Protein AF-A0ABD0P0L9-F1 (afdb_monomer_lite)

Radius of gyration: 19.23 Å; chains: 1; bounding box: 46×24×58 Å

Secondary structure (DSSP, 8-state):
---EEEEE-----BTTB--HHHHHHHHHHHHHHHHHTT-EEEEESS-HHHHHTTS-GGGSEEGGGSSSHHHHHHHHHHHHH-HHHHHHTTGGGGT-------TTHHHHHHHHHHHHH-------S-HHHHHH-

pLDDT: mean 79.97, std 13.41, range [44.84, 96.56]

InterPro domains:
  IPR001503 Glycosyl transferase family 10 [PTHR11929] (27-124)
  IPR038577 GT10-like, C-terminal domain superfamily [G3DSA:3.40.50.11660] (26-103)
  IPR055270 Fucosyltransferase, C-terminal [PF00852] (27-130)

Organism: Cirrhinus mrigala (NCBI:txid683832)

Sequence (133 aa):
PLAMKIIRIWCPAVNSTCPLRTLFIKITEKLYNPLKLGTVPVVLGPPRKNYEELIPGNAFIHVDDFSSPKELAEHLKLLNQNESLYRQYFTWREHFVASTTYFGLEHACWACDHIRRYKNYRVVSDLNSWYWG

Foldseek 3Di:
DAAAEEDEQDAPDDPNDRDLVSSVVSCLVGVLVCLQVNHAYEYDDDDLVNVVVPAPSLLHHYPVVDPDPVVVVVVVVVCVVDVVSVCSNNPCVVPDDRDDDPPPDVVVVVVVVVCVVDVDDDDDPDPCVVVPD

Structure (mmCIF, N/CA/C/O backbone):
data_AF-A0ABD0P0L9-F1
#
_entry.id   AF-A0ABD0P0L9-F1
#
loop_
_atom_site.group_PDB
_atom_site.id
_atom_site.type_symbol
_atom_site.label_atom_id
_atom_site.label_alt_id
_atom_site.label_comp_id
_atom_site.label_asym_id
_atom_site.label_entity_id
_atom_site.label_seq_id
_atom_site.pdbx_PDB_ins_code
_atom_site.Cartn_x
_atom_site.Cartn_y
_atom_site.Cartn_z
_atom_site.occupancy
_atom_site.B_iso_or_equiv
_atom_site.auth_seq_id
_atom_site.auth_comp_id
_atom_site.auth_asym_id
_atom_site.auth_atom_id
_atom_site.pdbx_PDB_model_num
ATOM 1 N N . PRO A 1 1 ? -3.355 13.354 14.345 1.00 48.00 1 PRO A N 1
ATOM 2 C CA . PRO A 1 1 ? -4.202 12.869 13.229 1.00 48.00 1 PRO A CA 1
ATOM 3 C C . PRO A 1 1 ? -3.477 11.767 12.448 1.00 48.00 1 PRO A C 1
ATOM 5 O O . PRO A 1 1 ? -2.424 12.021 11.871 1.00 48.00 1 PRO A O 1
ATOM 8 N N . LEU A 1 2 ? -3.999 10.541 12.497 1.00 60.81 2 LEU A N 1
ATOM 9 C CA . LEU A 1 2 ? -3.444 9.408 11.759 1.00 60.81 2 LEU A CA 1
ATOM 10 C C . LEU A 1 2 ? -3.736 9.597 10.262 1.00 60.81 2 LEU A C 1
ATOM 12 O O . LEU A 1 2 ? -4.882 9.810 9.871 1.00 60.81 2 LEU A O 1
ATOM 16 N N . ALA A 1 3 ? -2.693 9.595 9.431 1.00 68.69 3 ALA A N 1
ATOM 17 C CA . ALA A 1 3 ? -2.808 9.885 8.005 1.00 68.69 3 ALA A CA 1
ATOM 18 C C . ALA A 1 3 ? -3.006 8.586 7.208 1.00 68.69 3 ALA A C 1
ATOM 20 O O . ALA A 1 3 ? -2.059 7.845 6.962 1.00 68.69 3 ALA A O 1
ATOM 21 N N . MET A 1 4 ? -4.244 8.318 6.795 1.00 75.25 4 MET A N 1
ATOM 22 C CA . MET A 1 4 ? -4.604 7.211 5.901 1.00 75.25 4 MET A CA 1
ATOM 23 C C . MET A 1 4 ? -4.894 7.748 4.498 1.00 75.25 4 MET A C 1
ATOM 25 O O . MET A 1 4 ? -5.465 8.831 4.353 1.00 75.25 4 MET A O 1
ATOM 29 N N . LYS A 1 5 ? -4.514 7.002 3.453 1.00 74.19 5 LYS A N 1
ATOM 30 C CA . LYS A 1 5 ? -4.735 7.415 2.059 1.00 74.19 5 LYS A CA 1
ATOM 31 C C . LYS A 1 5 ? -5.498 6.338 1.298 1.00 74.19 5 LYS A C 1
ATOM 33 O O . LYS A 1 5 ? -4.985 5.243 1.085 1.00 74.19 5 LYS A O 1
ATOM 38 N N . ILE A 1 6 ? -6.719 6.668 0.874 1.00 78.25 6 ILE A N 1
ATOM 39 C CA . ILE A 1 6 ? -7.513 5.804 -0.004 1.00 78.25 6 ILE A CA 1
ATOM 40 C C . ILE A 1 6 ? -6.951 5.906 -1.417 1.00 78.25 6 ILE A C 1
ATOM 42 O O . ILE A 1 6 ? -6.798 6.998 -1.969 1.00 78.25 6 ILE A O 1
ATOM 46 N N . ILE A 1 7 ? -6.626 4.758 -1.997 1.00 78.06 7 ILE A N 1
ATOM 47 C CA . ILE A 1 7 ? -5.977 4.644 -3.293 1.00 78.06 7 ILE A CA 1
ATOM 48 C C . ILE A 1 7 ? -6.799 3.718 -4.163 1.00 78.06 7 ILE A C 1
ATOM 50 O O . ILE A 1 7 ? -7.006 2.544 -3.868 1.00 78.06 7 ILE A O 1
ATOM 54 N N . ARG A 1 8 ? -7.237 4.268 -5.291 1.00 74.50 8 ARG A N 1
ATOM 55 C CA . ARG A 1 8 ? -7.955 3.521 -6.312 1.00 74.50 8 ARG A CA 1
ATOM 56 C C . ARG A 1 8 ? -7.008 3.143 -7.442 1.00 74.50 8 ARG A C 1
ATOM 58 O O . ARG A 1 8 ? -6.447 4.013 -8.127 1.00 74.50 8 ARG A O 1
ATOM 65 N N . ILE A 1 9 ? -6.858 1.843 -7.662 1.00 70.81 9 ILE A N 1
ATOM 66 C CA . ILE A 1 9 ? -6.079 1.293 -8.769 1.00 70.81 9 ILE A CA 1
ATOM 67 C C . ILE A 1 9 ? -7.061 0.898 -9.860 1.00 70.81 9 ILE A C 1
ATOM 69 O O . ILE A 1 9 ? -7.713 -0.139 -9.822 1.00 70.81 9 ILE A O 1
ATOM 73 N N . TRP A 1 10 ? -7.198 1.798 -10.833 1.00 58.34 10 TRP A N 1
ATOM 74 C CA . TRP A 1 10 ? -8.047 1.576 -11.993 1.00 58.34 10 TRP A CA 1
ATOM 75 C C . TRP A 1 10 ? -7.257 0.833 -13.064 1.00 58.34 10 TRP A C 1
ATOM 77 O O . TRP A 1 10 ? -6.328 1.405 -13.658 1.00 58.34 10 TRP A O 1
ATOM 87 N N . CYS A 1 11 ? -7.629 -0.420 -13.309 1.00 57.66 11 CYS A N 1
ATOM 88 C CA . CYS A 1 11 ? -7.161 -1.123 -14.484 1.00 57.66 11 CYS A CA 1
ATOM 89 C C . CYS A 1 11 ? -8.162 -0.971 -15.636 1.00 57.66 11 CYS A C 1
ATOM 91 O O . CYS A 1 11 ? -9.314 -1.370 -15.466 1.00 57.66 11 CYS A O 1
ATOM 93 N N . PRO A 1 12 ? -7.751 -0.428 -16.797 1.00 53.22 12 PRO A N 1
ATOM 94 C CA . PRO A 1 12 ? -8.543 -0.562 -18.009 1.00 53.22 12 PRO A CA 1
ATOM 95 C C . PRO A 1 12 ? -8.588 -2.048 -18.376 1.00 53.22 12 PRO A C 1
ATOM 97 O O . PRO A 1 12 ? -7.585 -2.624 -18.792 1.00 53.22 12 PRO A O 1
ATOM 100 N N . ALA A 1 13 ? -9.734 -2.684 -18.149 1.00 49.25 13 ALA A N 1
ATOM 101 C CA . ALA A 1 13 ? -9.959 -4.045 -18.600 1.00 49.25 13 ALA A CA 1
ATOM 102 C C . ALA A 1 13 ? -10.027 -4.040 -20.133 1.00 49.25 13 ALA A C 1
ATOM 104 O O . ALA A 1 13 ? -10.906 -3.401 -20.707 1.00 49.25 13 ALA A O 1
ATOM 105 N N . VAL A 1 14 ? -9.114 -4.756 -20.787 1.00 47.00 14 VAL A N 1
ATOM 106 C CA . VAL A 1 14 ? -9.293 -5.183 -22.179 1.00 47.00 14 VAL A CA 1
ATOM 107 C C . VAL A 1 14 ? -9.678 -6.659 -22.106 1.00 47.00 14 VAL A C 1
ATOM 109 O O . VAL A 1 14 ? -8.952 -7.455 -21.511 1.00 47.00 14 VAL A O 1
ATOM 112 N N . ASN A 1 15 ? -10.862 -7.016 -22.616 1.00 44.84 15 ASN A N 1
ATOM 113 C CA . ASN A 1 15 ? -11.432 -8.371 -22.535 1.00 44.84 15 ASN A CA 1
ATOM 114 C C . ASN A 1 15 ? -11.439 -8.978 -21.120 1.00 44.84 15 ASN A C 1
ATOM 116 O O . ASN A 1 15 ? -11.043 -10.123 -20.924 1.00 44.84 15 ASN A O 1
ATOM 120 N N . SER A 1 16 ? -11.868 -8.206 -20.116 1.00 52.06 16 SER A N 1
ATOM 121 C CA . SER A 1 16 ? -11.991 -8.672 -18.719 1.00 52.06 16 SER A CA 1
ATOM 122 C C . SER A 1 16 ? -10.674 -9.090 -18.049 1.00 52.06 16 SER A C 1
ATOM 124 O O . SER A 1 16 ? -10.675 -9.526 -16.901 1.00 52.06 16 SER A O 1
ATOM 126 N N . THR A 1 17 ? -9.539 -8.902 -18.723 1.00 50.03 17 THR A N 1
ATOM 127 C CA . THR A 1 17 ? -8.207 -9.156 -18.183 1.00 50.03 17 THR A CA 1
ATOM 128 C C . THR A 1 17 ? -7.429 -7.857 -18.115 1.00 50.03 17 THR A C 1
ATOM 130 O O . THR A 1 17 ? -7.285 -7.127 -19.093 1.00 50.03 17 THR A O 1
ATOM 133 N N . CYS A 1 18 ? -6.926 -7.552 -16.927 1.00 54.25 18 CYS A N 1
ATOM 134 C CA . CYS A 1 18 ? -5.962 -6.485 -16.759 1.00 54.25 18 CYS A CA 1
ATOM 135 C C . CYS A 1 18 ? -4.595 -7.002 -17.233 1.00 54.25 18 CYS A C 1
ATOM 137 O O . CYS A 1 18 ? -4.117 -7.983 -16.657 1.00 54.25 18 CYS A O 1
ATOM 139 N N . PRO A 1 19 ? -3.943 -6.395 -18.243 1.00 62.00 19 PRO A N 1
ATOM 140 C CA . PRO A 1 19 ? -2.610 -6.825 -18.644 1.00 62.00 19 PRO A CA 1
ATOM 141 C C . PRO A 1 19 ? -1.671 -6.736 -17.438 1.00 62.00 19 PRO A C 1
ATOM 143 O O . PRO A 1 19 ? -1.515 -5.654 -16.864 1.00 62.00 19 PRO A O 1
ATOM 146 N N . LEU A 1 20 ? -1.040 -7.854 -17.052 1.00 58.19 20 LEU A N 1
ATOM 147 C CA . LEU A 1 20 ? -0.197 -7.942 -15.849 1.00 58.19 20 LEU A CA 1
ATOM 148 C C . LEU A 1 20 ? 0.849 -6.814 -15.795 1.00 58.19 20 LEU A C 1
ATOM 150 O O . LEU A 1 20 ? 1.071 -6.229 -14.744 1.00 58.19 20 LEU A O 1
ATOM 154 N N . ARG A 1 21 ? 1.423 -6.413 -16.936 1.00 56.66 21 ARG A N 1
ATOM 155 C CA . ARG A 1 21 ? 2.383 -5.296 -17.000 1.00 56.66 21 ARG A CA 1
ATOM 156 C C . ARG A 1 21 ? 1.779 -3.941 -16.616 1.00 56.66 21 ARG A C 1
ATOM 158 O O . ARG A 1 21 ? 2.370 -3.216 -15.821 1.00 56.66 21 ARG A O 1
ATOM 165 N N . THR A 1 22 ? 0.606 -3.602 -17.148 1.00 57.62 22 THR A N 1
ATOM 166 C CA . THR A 1 22 ? -0.098 -2.348 -16.820 1.00 57.62 22 THR A CA 1
ATOM 167 C C . THR A 1 22 ? -0.576 -2.356 -15.374 1.00 57.62 22 THR A C 1
ATOM 169 O O . THR A 1 22 ? -0.588 -1.317 -14.710 1.00 57.62 22 THR A O 1
ATOM 172 N N . LEU A 1 23 ? -0.934 -3.539 -14.874 1.00 61.50 23 LEU A N 1
ATOM 173 C CA . LEU A 1 23 ? -1.324 -3.723 -13.494 1.00 61.50 23 LEU A CA 1
ATOM 174 C C . LEU A 1 23 ? -0.169 -3.446 -12.530 1.00 61.50 23 LEU A C 1
ATOM 176 O O . LEU A 1 23 ? -0.313 -2.639 -11.614 1.00 61.50 23 LEU A O 1
ATOM 180 N N . PHE A 1 24 ? 0.980 -4.072 -12.781 1.00 61.81 24 PHE A N 1
ATOM 181 C CA . PHE A 1 24 ? 2.173 -3.933 -11.953 1.00 61.81 24 PHE A CA 1
ATOM 182 C C . PHE A 1 24 ? 2.621 -2.475 -11.849 1.00 61.81 24 PHE A C 1
ATOM 184 O O . PHE A 1 24 ? 2.827 -2.003 -10.739 1.00 61.81 24 PHE A O 1
ATOM 191 N N . ILE A 1 25 ? 2.685 -1.731 -12.962 1.00 61.03 25 ILE A N 1
ATOM 192 C CA . ILE A 1 25 ? 3.102 -0.315 -12.951 1.00 61.03 25 ILE A CA 1
ATOM 193 C C . ILE A 1 25 ? 2.151 0.545 -12.104 1.00 61.03 25 ILE A C 1
ATOM 195 O O . ILE A 1 25 ? 2.592 1.385 -11.321 1.00 61.03 25 ILE A O 1
ATOM 199 N N . LYS A 1 26 ? 0.833 0.329 -12.214 1.00 63.81 26 LYS A N 1
ATOM 200 C CA . LYS A 1 26 ? -0.141 1.108 -11.435 1.00 63.81 26 LYS A CA 1
ATOM 201 C C . LYS A 1 26 ? -0.178 0.723 -9.960 1.00 63.81 26 LYS A C 1
ATOM 203 O O . LYS A 1 26 ? -0.455 1.601 -9.142 1.00 63.81 26 LYS A O 1
ATOM 208 N N . ILE A 1 27 ? 0.066 -0.546 -9.623 1.00 69.31 27 ILE A N 1
ATOM 209 C CA . ILE A 1 27 ? 0.207 -0.971 -8.229 1.00 69.31 27 ILE A CA 1
ATOM 210 C C . ILE A 1 27 ? 1.474 -0.341 -7.650 1.00 69.31 27 ILE A C 1
ATOM 212 O O . ILE A 1 27 ? 1.382 0.347 -6.642 1.00 69.31 27 ILE A O 1
ATOM 216 N N . THR A 1 28 ? 2.631 -0.479 -8.299 1.00 68.75 28 THR A N 1
ATOM 217 C CA . THR A 1 28 ? 3.902 0.014 -7.749 1.00 68.75 28 THR A CA 1
ATOM 218 C C . THR A 1 28 ? 3.921 1.537 -7.577 1.00 68.75 28 THR A C 1
ATOM 220 O O . THR A 1 28 ? 4.235 2.028 -6.495 1.00 68.75 28 THR A O 1
ATOM 223 N N . GLU A 1 29 ? 3.499 2.316 -8.575 1.00 67.75 29 GLU A N 1
ATOM 224 C CA . GLU A 1 29 ? 3.511 3.784 -8.475 1.00 67.75 29 GLU A CA 1
ATOM 225 C C . GLU A 1 29 ? 2.573 4.300 -7.371 1.00 67.75 29 GLU A C 1
ATOM 227 O O . GLU A 1 29 ? 2.928 5.166 -6.564 1.00 67.75 29 GLU A O 1
ATOM 232 N N . LYS A 1 30 ? 1.351 3.763 -7.307 1.00 76.12 30 LYS A N 1
ATOM 233 C CA . LYS A 1 30 ? 0.331 4.277 -6.389 1.00 76.12 30 LYS A CA 1
ATOM 234 C C . LYS A 1 30 ? 0.472 3.730 -4.973 1.00 76.12 30 LYS A C 1
ATOM 236 O O . LYS A 1 30 ? 0.096 4.438 -4.044 1.00 76.12 30 LYS A O 1
ATOM 241 N N . LEU A 1 31 ? 1.013 2.523 -4.800 1.00 83.94 31 LEU A N 1
ATOM 242 C CA . LEU A 1 31 ? 1.148 1.847 -3.506 1.00 83.94 31 LEU A CA 1
ATOM 243 C C . LEU A 1 31 ? 2.409 2.252 -2.739 1.00 83.94 31 LEU A C 1
ATOM 245 O O . LEU A 1 31 ? 2.351 2.387 -1.524 1.00 83.94 31 LEU A O 1
ATOM 249 N N . TYR A 1 32 ? 3.545 2.485 -3.403 1.00 84.12 32 TYR A N 1
ATOM 250 C CA . TYR A 1 32 ? 4.798 2.772 -2.685 1.00 84.12 32 TYR A CA 1
ATOM 251 C C . TYR A 1 32 ? 4.886 4.222 -2.192 1.00 84.12 32 TYR A C 1
ATOM 253 O O . TYR A 1 32 ? 5.459 4.485 -1.135 1.00 84.12 32 TYR A O 1
ATOM 261 N N . ASN A 1 33 ? 4.259 5.165 -2.898 1.00 82.25 33 ASN A N 1
ATOM 262 C CA . ASN A 1 33 ? 4.160 6.566 -2.482 1.00 82.25 33 ASN A CA 1
ATOM 263 C C . ASN A 1 33 ? 3.573 6.772 -1.064 1.00 82.25 33 ASN A C 1
ATOM 265 O O . ASN A 1 33 ? 4.230 7.407 -0.237 1.00 82.25 33 ASN A O 1
ATOM 269 N N . PRO A 1 34 ? 2.375 6.258 -0.723 1.00 84.81 34 PRO A N 1
ATOM 270 C CA . PRO A 1 34 ? 1.818 6.368 0.631 1.00 84.81 34 PRO A CA 1
ATOM 271 C C . PRO A 1 34 ? 2.677 5.652 1.686 1.00 84.81 34 PRO A C 1
ATOM 273 O O . PRO A 1 34 ? 2.841 6.183 2.786 1.00 84.81 34 PRO A O 1
ATOM 276 N N . LEU A 1 35 ? 3.269 4.498 1.353 1.00 87.19 35 LEU A N 1
ATOM 277 C CA . LEU A 1 35 ? 4.123 3.737 2.267 1.00 87.19 35 LEU A CA 1
ATOM 278 C C . LEU A 1 35 ? 5.392 4.517 2.615 1.00 87.19 35 LEU A C 1
ATOM 280 O O . LEU A 1 35 ? 5.791 4.554 3.780 1.00 87.19 35 LEU A O 1
ATOM 284 N N . LYS A 1 36 ? 5.987 5.202 1.631 1.00 85.44 36 LYS A N 1
ATOM 285 C CA . LYS A 1 36 ? 7.129 6.104 1.823 1.00 85.44 36 LYS A CA 1
ATOM 286 C C . LYS A 1 36 ? 6.765 7.308 2.694 1.00 85.44 36 LYS A C 1
ATOM 288 O O . LYS A 1 36 ? 7.535 7.678 3.575 1.00 85.44 36 LYS A O 1
ATOM 293 N N . LEU A 1 37 ? 5.570 7.871 2.508 1.00 85.38 37 LEU A N 1
ATOM 294 C CA . LEU A 1 37 ? 5.072 9.014 3.283 1.00 85.38 37 LEU A CA 1
ATOM 295 C C . LEU A 1 37 ? 4.629 8.667 4.718 1.00 85.38 37 LEU A C 1
ATOM 297 O O . LEU A 1 37 ? 4.237 9.565 5.455 1.00 85.38 37 LEU A O 1
ATOM 301 N N . GLY A 1 38 ? 4.689 7.398 5.141 1.00 85.69 38 GLY A N 1
ATOM 302 C CA . GLY A 1 38 ? 4.266 7.011 6.496 1.00 85.69 38 GLY A CA 1
ATOM 303 C C . GLY A 1 38 ? 2.758 6.930 6.673 1.00 85.69 38 GLY A C 1
ATOM 304 O O . GLY A 1 38 ? 2.253 7.124 7.775 1.00 85.69 38 GLY A O 1
ATOM 305 N N . THR A 1 39 ? 2.044 6.623 5.594 1.00 88.19 39 THR A N 1
ATOM 306 C CA . THR A 1 39 ? 0.590 6.457 5.602 1.00 88.19 39 THR A CA 1
ATOM 307 C C . THR A 1 39 ? 0.218 5.016 5.297 1.00 88.19 39 THR A C 1
ATOM 309 O O . THR A 1 39 ? 0.879 4.374 4.478 1.00 88.19 39 THR A O 1
ATOM 312 N N . VAL A 1 40 ? -0.845 4.516 5.929 1.00 90.69 40 VAL A N 1
ATOM 313 C CA . VAL A 1 40 ? -1.402 3.199 5.598 1.00 90.69 40 VAL A CA 1
ATOM 314 C C . VAL A 1 40 ? -2.289 3.341 4.353 1.00 90.69 40 VAL A C 1
ATOM 316 O O . VAL A 1 40 ? -3.256 4.117 4.381 1.00 90.69 40 VAL A O 1
ATOM 319 N N . PRO A 1 41 ? -1.971 2.652 3.243 1.00 91.81 41 PRO A N 1
ATOM 320 C CA . PRO A 1 41 ? -2.794 2.671 2.045 1.00 91.81 41 PRO A CA 1
ATOM 321 C C . PRO A 1 41 ? -4.057 1.819 2.226 1.00 91.81 41 PRO A C 1
ATOM 323 O O . PRO A 1 41 ? -3.984 0.655 2.620 1.00 91.81 41 PRO A O 1
ATOM 326 N N . VAL A 1 42 ? -5.210 2.394 1.878 1.00 92.19 42 VAL A N 1
ATOM 327 C CA . VAL A 1 42 ? -6.478 1.665 1.722 1.00 92.19 42 VAL A CA 1
ATOM 328 C C . VAL A 1 42 ? -6.696 1.448 0.230 1.00 92.19 42 VAL A C 1
ATOM 330 O O . VAL A 1 42 ? -6.906 2.417 -0.502 1.00 92.19 42 VAL A O 1
ATOM 333 N N . VAL A 1 43 ? -6.588 0.209 -0.241 1.00 90.31 43 VAL A N 1
ATOM 334 C CA . VAL A 1 43 ? -6.538 -0.108 -1.673 1.00 90.31 43 VAL A CA 1
ATOM 335 C C . VAL A 1 43 ? -7.866 -0.653 -2.183 1.00 90.31 43 VAL A C 1
ATOM 337 O O . VAL A 1 43 ? -8.480 -1.531 -1.582 1.00 90.31 43 VAL A O 1
ATOM 340 N N . LEU A 1 44 ? -8.288 -0.128 -3.332 1.00 87.56 44 LEU A N 1
ATOM 341 C CA . LEU A 1 44 ? -9.448 -0.594 -4.084 1.00 87.56 44 LEU A CA 1
ATOM 342 C C . LEU A 1 44 ? -9.013 -0.975 -5.501 1.00 87.56 44 LEU A C 1
ATOM 344 O O . LEU A 1 44 ? -8.534 -0.107 -6.246 1.00 87.56 44 LEU A O 1
ATOM 348 N N . GLY A 1 45 ? -9.225 -2.236 -5.888 1.00 84.75 45 GLY A N 1
ATOM 349 C CA . GLY A 1 45 ? -8.986 -2.707 -7.250 1.00 84.75 45 GLY A CA 1
ATOM 350 C C . GLY A 1 45 ? -8.758 -4.228 -7.346 1.00 84.75 45 GLY A C 1
ATOM 351 O O . GLY A 1 45 ? -9.651 -4.972 -6.968 1.00 84.75 45 GLY A O 1
ATOM 352 N N . PRO A 1 46 ? -7.628 -4.688 -7.919 1.00 84.44 46 PRO A N 1
ATOM 353 C CA . PRO A 1 46 ? -7.295 -6.109 -8.115 1.00 84.44 46 PRO A CA 1
ATOM 354 C C . PRO A 1 46 ? -7.359 -6.960 -6.842 1.00 84.44 46 PRO A C 1
ATOM 356 O O . PRO A 1 46 ? -7.308 -6.390 -5.763 1.00 84.44 46 PRO A O 1
ATOM 359 N N . PRO A 1 47 ? -7.348 -8.303 -6.944 1.00 88.00 47 PRO A N 1
ATOM 360 C CA . PRO A 1 47 ? -7.331 -9.175 -5.776 1.00 88.00 47 PRO A CA 1
ATOM 361 C C . PRO A 1 47 ? -6.151 -8.896 -4.842 1.00 88.00 47 PRO A C 1
ATOM 363 O O . PRO A 1 47 ? -5.029 -8.648 -5.292 1.00 88.00 47 PRO A O 1
ATOM 366 N N . ARG A 1 48 ? -6.395 -9.054 -3.538 1.00 88.94 48 ARG A N 1
ATOM 367 C CA . ARG A 1 48 ? -5.410 -8.893 -2.459 1.00 88.94 48 ARG A CA 1
ATOM 368 C C . ARG A 1 48 ? -4.070 -9.588 -2.737 1.00 88.94 48 ARG A C 1
ATOM 370 O O . ARG A 1 48 ? -3.015 -8.993 -2.526 1.00 88.94 48 ARG A O 1
ATOM 377 N N . LYS A 1 49 ? -4.119 -10.807 -3.284 1.00 88.12 49 LYS A N 1
ATOM 378 C CA . LYS A 1 49 ? -2.943 -11.624 -3.614 1.00 88.12 49 LYS A CA 1
ATOM 379 C C . LYS A 1 49 ? -1.926 -10.884 -4.494 1.00 88.12 49 LYS A C 1
ATOM 381 O O . LYS A 1 49 ? -0.728 -11.023 -4.287 1.00 88.12 49 LYS A O 1
ATOM 386 N N . ASN A 1 50 ? -2.387 -10.040 -5.416 1.00 85.31 50 ASN A N 1
ATOM 387 C CA . ASN A 1 50 ? -1.511 -9.289 -6.318 1.00 85.31 50 ASN A CA 1
ATOM 388 C C . ASN A 1 50 ? -0.665 -8.239 -5.57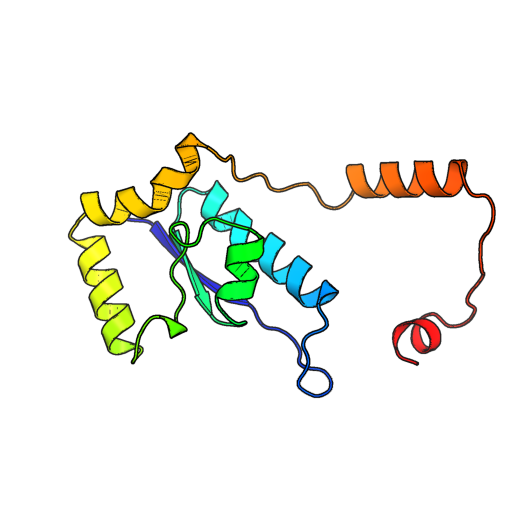8 1.00 85.31 50 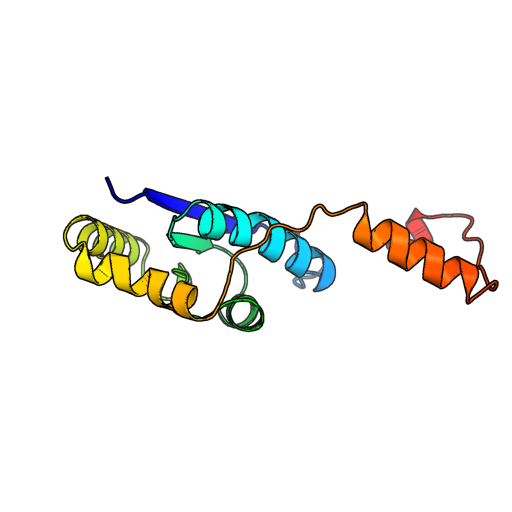ASN A C 1
ATOM 390 O O . ASN A 1 50 ? 0.406 -7.867 -6.047 1.00 85.31 50 ASN A O 1
ATOM 394 N N . TYR A 1 51 ? -1.147 -7.733 -4.441 1.00 86.62 51 TYR A N 1
ATOM 395 C CA . TYR A 1 51 ? -0.388 -6.812 -3.593 1.00 86.62 51 TYR A CA 1
ATOM 396 C C . TYR A 1 51 ? 0.578 -7.562 -2.682 1.00 86.62 51 TYR A C 1
ATOM 398 O O . TYR A 1 51 ? 1.688 -7.089 -2.456 1.00 86.62 51 TYR A O 1
ATOM 406 N N . GLU A 1 52 ? 0.174 -8.733 -2.187 1.00 89.69 52 GLU A N 1
ATOM 407 C CA . GLU A 1 52 ? 0.991 -9.581 -1.310 1.00 89.69 52 GLU A CA 1
ATOM 408 C C . GLU A 1 52 ? 2.216 -10.171 -2.026 1.00 89.69 52 GLU A C 1
ATOM 410 O O . GLU A 1 52 ? 3.207 -10.502 -1.381 1.00 89.69 52 GLU A O 1
ATOM 415 N N . GLU A 1 53 ? 2.195 -10.228 -3.361 1.00 86.50 53 GLU A N 1
ATOM 416 C CA . GLU A 1 53 ? 3.378 -10.511 -4.187 1.00 86.50 53 GLU A CA 1
ATOM 417 C C . GLU A 1 53 ? 4.445 -9.396 -4.130 1.00 86.50 53 GLU A C 1
ATOM 419 O O . GLU A 1 53 ? 5.600 -9.637 -4.477 1.00 86.50 53 GLU A O 1
ATOM 424 N N . LEU A 1 54 ? 4.078 -8.178 -3.707 1.00 83.31 54 LEU A N 1
ATOM 425 C CA . LEU A 1 54 ? 4.940 -6.988 -3.732 1.00 83.31 54 LEU A CA 1
ATOM 426 C C . LEU A 1 54 ? 5.291 -6.449 -2.342 1.00 83.31 54 LEU A C 1
ATOM 428 O O . LEU A 1 54 ? 6.403 -5.958 -2.134 1.00 83.31 54 LEU A O 1
ATOM 432 N N . ILE A 1 55 ? 4.339 -6.481 -1.408 1.00 87.19 55 ILE A N 1
ATOM 433 C CA . ILE A 1 55 ? 4.482 -5.934 -0.056 1.00 87.19 55 ILE A CA 1
ATOM 434 C C . ILE A 1 55 ? 3.891 -6.887 0.989 1.00 87.19 55 ILE A C 1
ATOM 436 O O . ILE A 1 55 ? 2.983 -7.655 0.674 1.00 87.19 55 ILE A O 1
ATOM 440 N N . PRO A 1 56 ? 4.337 -6.816 2.256 1.00 91.25 56 PRO A N 1
ATOM 441 C CA . PRO A 1 56 ? 3.727 -7.587 3.333 1.00 91.25 56 PRO A CA 1
ATOM 442 C C . PRO A 1 56 ? 2.217 -7.330 3.451 1.00 91.25 56 PRO A C 1
ATOM 444 O O . PRO A 1 56 ? 1.769 -6.183 3.408 1.00 91.25 56 PRO A O 1
ATOM 447 N N . GLY A 1 57 ? 1.427 -8.389 3.650 1.00 90.81 57 GLY A N 1
ATOM 448 C CA . GLY A 1 57 ? -0.038 -8.299 3.747 1.00 90.81 57 GLY A CA 1
ATOM 449 C C . GLY A 1 57 ? -0.540 -7.385 4.873 1.00 90.81 57 GLY A C 1
ATOM 450 O O . GLY A 1 57 ? -1.616 -6.802 4.777 1.00 90.81 57 GLY A O 1
ATOM 451 N N . ASN A 1 58 ? 0.252 -7.200 5.927 1.00 90.94 58 ASN A N 1
ATOM 452 C CA . ASN A 1 58 ? -0.065 -6.310 7.042 1.00 90.94 58 ASN A CA 1
ATOM 453 C C . ASN A 1 58 ? 0.333 -4.839 6.804 1.00 90.94 58 ASN A C 1
ATOM 455 O O . ASN A 1 58 ? 0.173 -4.023 7.705 1.00 90.94 58 ASN A O 1
ATOM 459 N N . ALA A 1 59 ? 0.858 -4.479 5.628 1.00 91.44 59 ALA A N 1
ATOM 460 C CA . ALA A 1 59 ? 1.268 -3.110 5.306 1.00 91.44 59 ALA A CA 1
ATOM 461 C C . ALA A 1 59 ? 0.149 -2.259 4.672 1.00 91.44 59 ALA A C 1
ATOM 463 O O . ALA A 1 59 ? 0.338 -1.061 4.455 1.00 91.44 59 ALA A O 1
ATOM 464 N N . PHE A 1 60 ? -1.005 -2.851 4.351 1.00 92.44 60 PHE A N 1
ATOM 465 C CA . PHE A 1 60 ? -2.116 -2.188 3.666 1.00 92.44 60 PHE A CA 1
ATOM 466 C C . PHE A 1 60 ? -3.477 -2.728 4.121 1.00 92.44 60 PHE A C 1
ATOM 468 O O . PHE A 1 60 ? -3.566 -3.770 4.767 1.00 92.44 60 PHE A O 1
ATOM 475 N N . ILE A 1 61 ? -4.542 -2.009 3.767 1.00 94.25 61 ILE A N 1
ATOM 476 C CA . ILE A 1 61 ? -5.933 -2.408 4.011 1.00 94.25 61 ILE A CA 1
ATOM 477 C C . ILE A 1 61 ? -6.599 -2.628 2.656 1.00 94.25 61 ILE A C 1
ATOM 479 O O . ILE A 1 61 ? -6.648 -1.695 1.851 1.00 94.25 61 ILE A O 1
ATOM 483 N N . HIS A 1 62 ? -7.105 -3.831 2.387 1.00 93.69 62 HIS A N 1
ATOM 484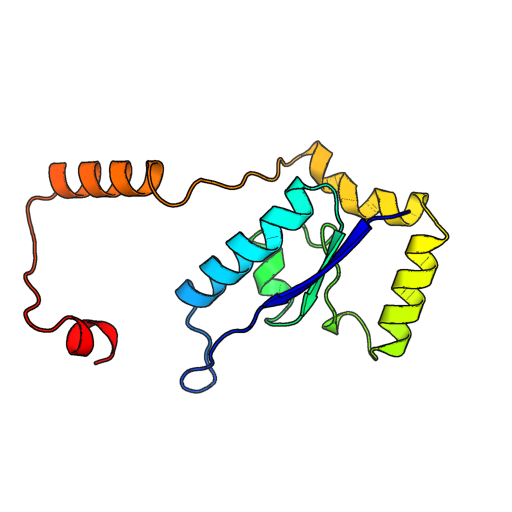 C CA . HIS A 1 62 ? -7.857 -4.097 1.167 1.00 93.69 62 HIS A CA 1
ATOM 485 C C . HIS A 1 62 ? -9.346 -3.846 1.416 1.00 93.69 62 HIS A C 1
ATOM 487 O O . HIS A 1 62 ? -9.884 -4.264 2.436 1.00 93.69 62 HIS A O 1
ATOM 493 N N . VAL A 1 63 ? -10.036 -3.167 0.495 1.00 92.00 63 VAL A N 1
ATOM 494 C CA . VAL A 1 63 ? -11.481 -2.907 0.663 1.00 92.00 63 VAL A CA 1
ATOM 495 C C . VAL A 1 63 ? -12.284 -4.213 0.715 1.00 92.00 63 VAL A C 1
ATOM 497 O O . VAL A 1 63 ? -13.206 -4.317 1.517 1.00 92.00 63 VAL A O 1
ATOM 500 N N . ASP A 1 64 ? -11.885 -5.218 -0.067 1.00 91.69 64 ASP A N 1
ATOM 501 C CA . ASP A 1 64 ? -12.556 -6.529 -0.101 1.00 91.69 64 ASP A CA 1
ATOM 502 C C . ASP A 1 64 ? -12.270 -7.414 1.131 1.00 91.69 64 ASP A C 1
ATOM 504 O O . ASP A 1 64 ? -12.814 -8.511 1.216 1.00 91.69 64 ASP A O 1
ATOM 508 N N . ASP A 1 65 ? -11.449 -6.966 2.094 1.00 93.12 65 ASP A N 1
ATOM 509 C CA . ASP A 1 65 ? -11.321 -7.654 3.394 1.00 93.12 65 ASP A CA 1
ATOM 510 C C . ASP A 1 65 ? -12.596 -7.496 4.249 1.00 93.12 65 ASP A C 1
ATOM 512 O O . ASP A 1 65 ? -12.769 -8.194 5.246 1.00 93.12 65 ASP A O 1
ATOM 516 N N . PHE A 1 66 ? -13.481 -6.566 3.872 1.00 95.00 66 PHE A N 1
ATOM 517 C CA . PHE A 1 66 ? -14.690 -6.210 4.607 1.00 95.00 66 PHE A CA 1
ATOM 518 C C . PHE A 1 66 ? -15.934 -6.598 3.815 1.00 95.00 66 PHE A C 1
ATOM 520 O O . PHE A 1 66 ? -16.010 -6.411 2.601 1.00 95.00 66 PHE A O 1
ATOM 527 N N . SER A 1 67 ? -16.967 -7.060 4.518 1.00 94.19 67 SER A N 1
ATOM 528 C CA . SER A 1 67 ? -18.229 -7.474 3.895 1.00 94.19 67 SER A CA 1
ATOM 529 C C . SER A 1 67 ? -19.049 -6.279 3.401 1.00 94.19 67 SER A C 1
ATOM 531 O O . SER A 1 67 ? -19.953 -6.431 2.579 1.00 94.19 67 SER A O 1
ATOM 533 N N . SER A 1 68 ? -18.773 -5.073 3.916 1.00 95.25 68 SER A N 1
ATOM 534 C CA . SER A 1 68 ? -19.453 -3.847 3.496 1.00 95.25 68 SER A CA 1
ATOM 535 C C . SER A 1 68 ? -18.594 -2.584 3.667 1.00 95.25 68 SER A C 1
ATOM 537 O O . SER A 1 68 ? -17.734 -2.528 4.550 1.00 95.25 68 SER A O 1
ATOM 539 N N . PRO A 1 69 ? -18.888 -1.498 2.921 1.00 91.81 69 PRO A N 1
ATOM 540 C CA . PRO A 1 69 ? -18.247 -0.198 3.136 1.00 91.81 69 PRO A CA 1
ATOM 541 C C . PRO A 1 69 ? -18.448 0.366 4.550 1.00 91.81 69 PRO A C 1
ATOM 543 O O . PRO A 1 69 ? -17.619 1.138 5.029 1.00 91.81 69 PRO A O 1
ATOM 546 N N . LYS A 1 70 ? -19.546 -0.010 5.222 1.00 94.88 70 LYS A N 1
ATOM 547 C CA . LYS A 1 70 ? -19.827 0.394 6.605 1.00 94.88 70 LYS A CA 1
ATOM 548 C C . LYS A 1 70 ? -18.823 -0.230 7.572 1.00 94.88 70 LYS A C 1
ATOM 550 O O . LYS A 1 70 ? -18.285 0.476 8.415 1.00 94.88 70 LYS A O 1
ATOM 555 N N . GLU A 1 71 ? -18.543 -1.517 7.405 1.00 96.56 71 GLU A N 1
ATOM 556 C CA . GLU A 1 71 ? -17.579 -2.249 8.229 1.00 96.56 71 GLU A CA 1
ATOM 557 C C . GLU A 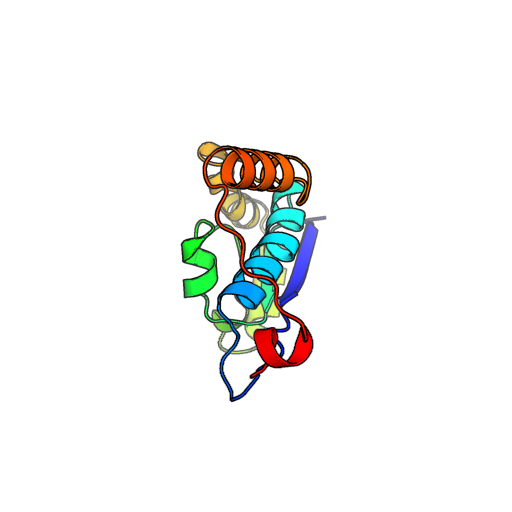1 71 ? -16.159 -1.692 8.047 1.00 96.56 71 GLU A C 1
ATOM 559 O O . GLU A 1 71 ? -15.460 -1.435 9.025 1.00 96.56 71 GLU A O 1
ATOM 564 N N . LEU A 1 72 ? -15.773 -1.366 6.806 1.00 94.25 72 LEU A N 1
ATOM 565 C CA . LEU A 1 72 ? -14.526 -0.646 6.540 1.00 94.25 72 LEU A CA 1
ATOM 566 C C . LEU A 1 72 ? -14.489 0.702 7.279 1.00 94.25 72 LEU A C 1
ATOM 568 O O . LEU A 1 72 ? -13.491 1.031 7.914 1.00 94.25 72 LEU A O 1
ATOM 572 N N . ALA A 1 73 ? -15.562 1.494 7.223 1.00 92.94 73 ALA A N 1
ATOM 573 C CA . ALA A 1 73 ? -15.615 2.783 7.913 1.00 92.94 73 ALA A CA 1
ATOM 574 C C . ALA A 1 73 ? -15.505 2.638 9.444 1.00 92.94 73 ALA A C 1
ATOM 576 O O . ALA A 1 73 ? -14.831 3.441 10.093 1.00 92.94 73 ALA A O 1
ATOM 577 N N . GLU A 1 74 ? -16.129 1.609 10.019 1.00 95.12 74 GLU A N 1
ATOM 578 C CA . GLU A 1 74 ? -16.025 1.278 11.443 1.00 95.12 74 GLU A CA 1
ATOM 579 C C . GLU A 1 74 ? -14.596 0.868 11.822 1.00 95.12 74 GLU A C 1
ATOM 581 O O . GLU A 1 74 ? -14.061 1.378 12.810 1.00 95.12 74 GLU A O 1
ATOM 586 N N . HIS A 1 75 ? -13.931 0.055 10.996 1.00 94.12 75 HIS A N 1
ATOM 587 C CA . HIS A 1 75 ? -12.521 -0.303 11.178 1.00 94.12 75 HIS A CA 1
ATOM 588 C C . HIS A 1 75 ? -11.599 0.920 11.116 1.00 94.12 75 HIS A C 1
ATOM 590 O O . HIS A 1 75 ? -10.761 1.120 11.993 1.00 94.12 75 HIS A O 1
ATOM 596 N N . LEU A 1 76 ? -11.784 1.807 10.134 1.00 92.00 76 LEU A N 1
ATOM 597 C CA . LEU A 1 76 ? -11.000 3.046 10.033 1.00 92.00 76 LEU A CA 1
ATOM 598 C C . LEU A 1 76 ? -11.217 3.960 11.251 1.00 92.00 76 LEU A C 1
ATOM 600 O O . LEU A 1 76 ? -10.276 4.604 11.722 1.00 92.00 76 LEU A O 1
ATOM 604 N N . LYS A 1 77 ? -12.438 3.995 11.800 1.00 92.38 77 LYS A N 1
ATOM 605 C CA . LYS A 1 77 ? -12.746 4.731 13.033 1.00 92.38 77 LYS A CA 1
ATOM 606 C C . LYS A 1 77 ? -12.045 4.117 14.247 1.00 92.38 77 LYS A C 1
ATOM 608 O O . LYS A 1 77 ? -11.501 4.870 15.054 1.00 92.38 77 LYS A O 1
ATOM 613 N N . LEU A 1 78 ? -12.010 2.786 14.348 1.00 93.19 78 LEU A N 1
ATOM 614 C CA . LEU A 1 78 ? -11.272 2.065 15.387 1.00 93.19 78 LEU A CA 1
ATOM 615 C C . LEU A 1 78 ? -9.774 2.393 15.330 1.00 93.19 78 LEU A C 1
ATOM 617 O O . LEU A 1 78 ? -9.189 2.745 16.353 1.00 93.19 78 LEU A O 1
ATOM 621 N N . LEU A 1 79 ? -9.167 2.358 14.140 1.00 91.88 79 LEU A N 1
ATOM 622 C CA . LEU A 1 79 ? -7.759 2.726 13.955 1.00 91.88 79 LEU A CA 1
ATOM 623 C C . LEU A 1 79 ? -7.489 4.182 14.335 1.00 91.88 79 LEU A C 1
ATOM 625 O O . LEU A 1 79 ? -6.471 4.470 14.955 1.00 91.88 79 LEU A O 1
ATOM 629 N N . ASN A 1 80 ? -8.410 5.097 14.019 1.00 87.94 80 ASN A N 1
ATOM 630 C CA . ASN A 1 80 ? -8.284 6.500 14.411 1.00 87.94 80 ASN A CA 1
ATOM 631 C C . ASN A 1 80 ? -8.300 6.701 15.941 1.00 87.94 80 ASN A C 1
ATOM 633 O O . ASN A 1 80 ? -7.713 7.657 16.441 1.00 87.94 80 ASN A O 1
ATOM 637 N N . GLN A 1 81 ? -8.982 5.821 16.677 1.00 91.06 81 GLN A N 1
ATOM 638 C CA . GLN A 1 81 ? -9.101 5.881 18.137 1.00 91.06 81 GLN A CA 1
ATOM 639 C C . GLN A 1 81 ? -8.008 5.088 18.865 1.00 91.06 81 GLN A C 1
ATOM 641 O O . GLN A 1 81 ? -7.733 5.368 20.030 1.00 91.06 81 GLN A O 1
ATOM 646 N N . ASN A 1 82 ? -7.384 4.112 18.201 1.00 92.62 82 ASN A N 1
ATOM 647 C CA . ASN A 1 82 ? -6.394 3.223 18.795 1.00 92.62 82 ASN A CA 1
ATOM 648 C C . ASN A 1 82 ? -5.060 3.286 18.039 1.00 92.62 82 ASN A C 1
ATOM 650 O O . ASN A 1 82 ? -4.819 2.565 17.068 1.00 92.62 82 ASN A O 1
ATOM 654 N N . GLU A 1 83 ? -4.158 4.130 18.540 1.00 89.38 83 GLU A N 1
ATOM 655 C CA . GLU A 1 83 ? -2.838 4.338 17.944 1.00 89.38 83 GLU A CA 1
ATOM 656 C C . GLU A 1 83 ? -1.977 3.065 17.939 1.00 89.38 83 GLU A C 1
ATOM 658 O O . GLU A 1 83 ? -1.213 2.846 17.001 1.00 89.38 83 GLU A O 1
ATOM 663 N N . SER A 1 84 ? -2.117 2.198 18.948 1.00 92.25 84 SER A N 1
ATOM 664 C CA . SER A 1 84 ? -1.366 0.938 19.022 1.00 92.25 84 SER A CA 1
ATOM 665 C C . SER A 1 84 ? -1.718 0.016 17.854 1.00 92.25 84 SER A C 1
ATOM 667 O O . SER A 1 84 ? -0.822 -0.478 17.169 1.00 92.25 84 SER A O 1
ATOM 669 N N . LEU A 1 85 ? -3.015 -0.142 17.557 1.00 91.38 85 LEU A N 1
ATOM 670 C CA . LEU A 1 85 ? -3.473 -0.912 16.395 1.00 91.38 85 LEU A CA 1
ATOM 671 C C . LEU A 1 85 ? -2.985 -0.293 15.083 1.00 91.38 85 LEU A C 1
ATOM 673 O O . LEU A 1 85 ? -2.512 -1.006 14.203 1.00 91.38 85 LEU A O 1
ATOM 677 N N . TYR A 1 86 ? -3.034 1.036 14.961 1.00 90.50 86 TYR A N 1
ATOM 678 C CA . TYR A 1 86 ? -2.529 1.717 13.770 1.00 90.50 86 TYR A CA 1
ATOM 679 C C . TYR A 1 86 ? -1.021 1.502 13.564 1.00 90.50 86 TYR A C 1
ATOM 681 O O . TYR A 1 86 ? -0.575 1.273 12.441 1.00 90.50 86 TYR A O 1
ATOM 689 N N . ARG A 1 87 ? -0.221 1.519 14.639 1.00 90.94 87 ARG A N 1
ATOM 690 C CA . ARG A 1 87 ? 1.234 1.303 14.570 1.00 90.94 87 ARG A CA 1
ATOM 691 C C . ARG A 1 87 ? 1.614 -0.098 14.087 1.00 90.94 87 ARG A C 1
ATOM 693 O O . ARG A 1 87 ? 2.665 -0.239 13.464 1.00 90.94 87 ARG A O 1
ATOM 700 N N . GLN A 1 88 ? 0.767 -1.109 14.293 1.00 92.56 88 GLN A N 1
ATOM 701 C CA . GLN A 1 88 ? 1.039 -2.473 13.817 1.00 92.56 88 GLN A CA 1
ATOM 702 C C . GLN A 1 88 ? 1.186 -2.550 12.288 1.00 92.56 88 GLN A C 1
ATOM 704 O O . GLN A 1 88 ? 2.002 -3.333 11.797 1.00 92.56 88 GLN A O 1
ATOM 709 N N . TYR A 1 89 ? 0.508 -1.669 11.540 1.00 91.81 89 TYR A N 1
ATOM 710 C CA . TYR A 1 89 ? 0.650 -1.556 10.082 1.00 91.81 89 TYR A CA 1
ATOM 711 C C . TYR A 1 89 ? 2.029 -1.060 9.617 1.00 91.81 89 TYR A C 1
ATOM 713 O O . TYR A 1 89 ? 2.283 -1.024 8.416 1.00 91.81 89 TYR A O 1
ATOM 721 N N . PHE A 1 90 ? 2.925 -0.663 10.528 1.00 92.06 90 PHE A N 1
ATOM 722 C CA . PHE A 1 90 ? 4.278 -0.189 10.211 1.00 92.06 90 PHE A CA 1
ATOM 723 C C . PHE A 1 90 ? 5.388 -1.154 10.634 1.00 92.06 90 PHE A C 1
ATOM 725 O O . PHE A 1 90 ? 6.554 -0.861 10.384 1.00 92.06 90 PHE A O 1
ATOM 732 N N . THR A 1 91 ? 5.050 -2.308 11.214 1.00 92.88 91 THR A N 1
ATOM 733 C CA . THR A 1 91 ? 6.016 -3.350 11.633 1.00 92.88 91 THR A CA 1
ATOM 734 C C . THR A 1 91 ? 6.907 -3.836 10.489 1.00 92.88 91 THR A C 1
ATOM 736 O O . THR A 1 91 ? 8.085 -4.109 10.685 1.00 92.88 91 THR A O 1
ATOM 739 N N . TRP A 1 92 ? 6.403 -3.833 9.251 1.00 91.69 92 TRP A N 1
ATOM 740 C CA . TRP A 1 92 ? 7.198 -4.156 8.060 1.00 91.69 92 TRP A CA 1
ATOM 741 C C . TRP A 1 92 ? 8.444 -3.272 7.887 1.00 91.69 92 TRP A C 1
ATOM 743 O O . TRP A 1 92 ? 9.398 -3.686 7.230 1.00 91.69 92 TRP A O 1
ATOM 753 N N . ARG A 1 93 ? 8.471 -2.067 8.473 1.00 90.56 93 ARG A N 1
ATOM 754 C CA . ARG A 1 93 ? 9.614 -1.145 8.382 1.00 90.56 93 ARG A CA 1
ATOM 755 C C . ARG A 1 93 ? 10.858 -1.638 9.115 1.00 90.56 93 ARG A C 1
ATOM 757 O O . ARG A 1 93 ? 11.936 -1.108 8.873 1.00 90.56 93 ARG A O 1
ATOM 764 N N . GLU A 1 94 ? 10.724 -2.641 9.979 1.00 89.69 94 GLU A N 1
ATOM 765 C CA . GLU A 1 94 ? 11.859 -3.296 10.639 1.00 89.69 94 GLU A CA 1
ATOM 766 C C . GLU A 1 94 ? 12.702 -4.114 9.651 1.00 89.69 94 GLU A C 1
ATOM 768 O O . GLU A 1 94 ? 13.904 -4.286 9.850 1.00 89.69 94 GLU A O 1
ATOM 773 N N . HIS A 1 95 ? 12.087 -4.585 8.563 1.00 89.94 95 HIS A N 1
ATOM 774 C CA . HIS A 1 95 ? 12.723 -5.471 7.587 1.00 89.94 95 HIS A CA 1
ATOM 775 C C . HIS A 1 95 ? 12.810 -4.876 6.176 1.00 89.94 95 HIS A C 1
ATOM 777 O O . HIS A 1 95 ? 13.621 -5.336 5.373 1.00 89.94 95 HIS A O 1
ATOM 783 N N . PHE A 1 96 ? 12.004 -3.858 5.856 1.00 87.31 96 PHE A N 1
ATOM 784 C CA . PHE A 1 96 ? 11.890 -3.317 4.501 1.00 87.31 96 PHE A CA 1
ATOM 785 C C . PHE A 1 96 ? 11.895 -1.786 4.470 1.00 87.31 96 PHE A C 1
ATOM 787 O O . PHE A 1 96 ? 11.389 -1.114 5.367 1.00 87.31 96 PHE A O 1
ATOM 794 N N . VAL A 1 97 ? 12.394 -1.223 3.365 1.00 85.19 97 VAL A N 1
ATOM 795 C CA . VAL A 1 97 ? 12.369 0.220 3.088 1.00 85.19 97 VAL A CA 1
ATOM 796 C C . VAL A 1 97 ? 11.531 0.479 1.839 1.00 85.19 97 VAL A C 1
ATOM 798 O O . VAL A 1 97 ? 11.807 -0.063 0.770 1.00 85.19 97 VAL A O 1
ATOM 801 N N . ALA A 1 98 ? 10.517 1.339 1.956 1.00 83.12 98 ALA A N 1
ATOM 802 C CA . ALA A 1 98 ? 9.729 1.774 0.808 1.00 83.12 98 ALA A CA 1
ATOM 803 C C . ALA A 1 98 ? 10.544 2.763 -0.040 1.00 83.12 98 ALA A C 1
ATOM 805 O O . ALA A 1 98 ? 10.673 3.940 0.304 1.00 83.12 98 ALA A O 1
ATOM 806 N N . SER A 1 99 ? 11.085 2.282 -1.158 1.00 77.06 99 SER A N 1
ATOM 807 C CA . SER A 1 99 ? 11.765 3.111 -2.150 1.00 77.06 99 SER A CA 1
ATOM 808 C C . SER A 1 99 ? 10.861 3.359 -3.354 1.00 77.06 99 SER A C 1
ATOM 810 O O . SER A 1 99 ? 10.152 2.471 -3.818 1.00 77.06 99 SER A O 1
ATOM 812 N N . THR A 1 100 ? 10.905 4.583 -3.866 1.00 67.19 100 THR A N 1
ATOM 813 C CA . THR A 1 100 ? 10.360 4.934 -5.178 1.00 67.19 100 THR A CA 1
ATOM 814 C C . THR A 1 100 ? 11.552 5.024 -6.117 1.00 67.19 100 THR A C 1
ATOM 816 O O . THR A 1 100 ? 12.324 5.982 -6.014 1.00 67.19 100 THR A O 1
ATOM 819 N N . THR A 1 101 ? 11.748 4.043 -6.992 1.00 58.50 101 THR A N 1
ATOM 820 C CA . THR A 1 101 ? 12.758 4.174 -8.044 1.00 58.50 101 THR A CA 1
ATOM 821 C C . THR A 1 101 ? 12.294 5.243 -9.029 1.00 58.50 101 THR A C 1
ATOM 823 O O . THR A 1 101 ? 11.125 5.292 -9.419 1.00 58.50 101 THR A O 1
ATOM 826 N N . TYR A 1 102 ? 13.197 6.147 -9.413 1.00 56.09 102 TYR A N 1
ATOM 827 C CA . TYR A 1 102 ? 12.934 7.050 -10.526 1.00 56.09 102 TYR A CA 1
ATOM 828 C C . TYR A 1 102 ? 12.898 6.200 -11.794 1.00 56.09 102 TYR A C 1
ATOM 830 O O . TYR A 1 102 ? 13.940 5.811 -12.324 1.00 56.09 102 TYR A O 1
ATOM 838 N N . PHE A 1 103 ? 11.690 5.878 -12.256 1.00 57.31 103 PHE A N 1
ATOM 839 C CA . PHE A 1 103 ? 11.472 5.227 -13.541 1.00 57.31 103 PHE A CA 1
ATOM 840 C C . PHE A 1 103 ? 12.129 6.087 -14.630 1.00 57.31 103 PHE A C 1
ATOM 842 O O . PHE A 1 103 ? 11.656 7.177 -14.940 1.00 57.31 103 PHE A O 1
ATOM 849 N N . GLY A 1 104 ? 13.272 5.641 -15.152 1.00 59.41 104 GLY A N 1
ATOM 850 C CA . GLY A 1 104 ? 14.026 6.398 -16.149 1.00 59.41 104 GLY A CA 1
ATOM 851 C C . GLY A 1 104 ? 15.501 6.035 -16.185 1.00 59.41 104 GLY A C 1
ATOM 852 O O . GLY A 1 104 ? 15.919 5.322 -17.085 1.00 59.41 104 GLY A O 1
ATOM 853 N N . LEU A 1 105 ? 16.294 6.498 -15.216 1.00 63.72 105 LEU A N 1
ATOM 854 C CA . LEU A 1 105 ? 17.762 6.422 -15.287 1.00 63.72 105 LEU A CA 1
ATOM 855 C C . LEU A 1 105 ? 18.307 4.989 -15.205 1.00 63.72 105 LEU A C 1
ATOM 857 O O . LEU A 1 105 ? 19.087 4.587 -16.063 1.00 63.72 105 LEU A O 1
ATOM 861 N N . GLU A 1 106 ? 17.871 4.189 -14.230 1.00 66.19 106 GLU A N 1
ATOM 862 C CA . GLU A 1 106 ? 18.335 2.797 -14.094 1.00 66.19 106 GLU A CA 1
ATOM 863 C C . GLU A 1 106 ? 17.879 1.927 -15.270 1.00 66.19 106 GLU A C 1
ATOM 865 O O . GLU A 1 106 ? 18.674 1.196 -15.859 1.00 66.19 106 GLU A O 1
ATOM 870 N N . HIS A 1 107 ? 16.613 2.064 -15.672 1.00 68.81 107 HIS A N 1
ATOM 871 C CA . HIS A 1 107 ? 16.057 1.330 -16.806 1.00 68.81 107 HIS A CA 1
ATOM 872 C C . HIS A 1 107 ? 16.680 1.751 -18.140 1.00 68.81 107 HIS A C 1
ATOM 874 O O . HIS A 1 107 ? 16.918 0.892 -18.985 1.00 68.81 107 HIS A O 1
ATOM 880 N N . ALA A 1 108 ? 16.992 3.038 -18.325 1.00 77.69 108 ALA A N 1
ATOM 881 C CA . ALA A 1 108 ? 17.724 3.518 -19.490 1.00 77.69 108 ALA A CA 1
ATOM 882 C C . ALA A 1 108 ? 19.145 2.950 -19.512 1.00 77.69 108 ALA A C 1
ATOM 884 O O . ALA A 1 108 ? 19.577 2.465 -20.550 1.00 77.69 108 ALA A O 1
ATOM 885 N N . CYS A 1 109 ? 19.850 2.918 -18.377 1.00 78.75 109 CYS A N 1
ATOM 886 C CA . CYS A 1 109 ? 21.167 2.288 -18.288 1.00 78.75 109 CYS A CA 1
ATOM 887 C C . CYS A 1 109 ? 21.115 0.787 -18.606 1.00 78.75 109 CYS A C 1
ATOM 889 O O . CYS A 1 109 ? 21.962 0.299 -19.351 1.00 78.75 109 CYS A O 1
ATOM 891 N N . TRP A 1 110 ? 20.112 0.057 -18.109 1.00 80.00 110 TRP A N 1
ATOM 892 C CA . TRP A 1 110 ? 19.917 -1.359 -18.442 1.00 80.00 110 TRP A CA 1
ATOM 893 C C . TRP A 1 110 ? 19.570 -1.570 -19.915 1.00 80.00 110 TRP A C 1
ATOM 895 O O . TRP A 1 110 ? 20.108 -2.481 -20.541 1.00 80.00 110 TRP A O 1
ATOM 905 N N . ALA A 1 111 ? 18.718 -0.721 -20.493 1.00 80.88 111 ALA A N 1
ATOM 906 C CA . ALA A 1 111 ? 18.406 -0.758 -21.918 1.00 80.88 111 ALA A CA 1
ATOM 907 C C . ALA A 1 111 ? 19.653 -0.464 -22.768 1.00 80.88 111 ALA A C 1
ATOM 909 O O . ALA A 1 111 ? 19.942 -1.206 -23.704 1.00 80.88 111 ALA A O 1
ATOM 910 N N . CYS A 1 112 ? 20.434 0.556 -22.406 1.00 82.62 112 CYS A N 1
ATOM 911 C CA . CYS A 1 112 ? 21.703 0.886 -23.051 1.00 82.62 112 CYS A CA 1
ATOM 912 C C . CYS A 1 112 ? 22.705 -0.269 -22.956 1.00 82.62 112 CYS A C 1
ATOM 914 O O . CYS A 1 112 ? 23.337 -0.615 -23.952 1.00 82.62 112 CYS A O 1
ATOM 916 N N . ASP A 1 113 ? 22.843 -0.897 -21.788 1.00 87.94 113 ASP A N 1
ATOM 917 C CA . ASP A 1 113 ? 23.728 -2.046 -21.596 1.00 87.94 113 ASP A CA 1
ATOM 918 C C . ASP A 1 113 ? 23.260 -3.270 -22.400 1.00 87.94 113 ASP A C 1
ATOM 920 O O . ASP A 1 113 ? 24.077 -3.954 -23.019 1.00 87.94 113 ASP A O 1
ATOM 924 N N . HIS A 1 114 ? 21.948 -3.500 -22.478 1.00 85.94 114 HIS A N 1
ATOM 925 C CA . HIS A 1 114 ? 21.363 -4.553 -23.300 1.00 85.94 114 HIS A CA 1
ATOM 926 C C . HIS A 1 114 ? 21.617 -4.315 -24.796 1.00 85.94 114 HIS A C 1
ATOM 928 O O . HIS A 1 114 ? 22.151 -5.198 -25.459 1.00 85.94 114 HIS A O 1
ATOM 934 N N . ILE A 1 115 ? 21.334 -3.117 -25.319 1.00 85.94 115 ILE A N 1
ATOM 935 C CA . ILE A 1 115 ? 21.612 -2.745 -26.721 1.00 85.94 115 ILE A CA 1
ATOM 936 C C . ILE A 1 115 ? 23.115 -2.835 -27.024 1.00 85.94 115 ILE A C 1
ATOM 938 O O . ILE A 1 115 ? 23.519 -3.274 -28.100 1.00 85.94 115 ILE A O 1
ATOM 942 N N . ARG A 1 116 ? 23.970 -2.459 -26.065 1.00 86.25 116 ARG A N 1
ATOM 943 C CA . ARG A 1 116 ? 25.426 -2.576 -26.206 1.00 86.25 116 ARG A CA 1
ATOM 944 C C . ARG A 1 116 ? 25.870 -4.033 -26.346 1.00 86.25 116 ARG A C 1
ATOM 946 O O . ARG A 1 116 ? 26.749 -4.314 -27.160 1.00 86.25 116 ARG A O 1
ATOM 953 N N . ARG A 1 117 ? 25.301 -4.946 -25.552 1.00 88.44 117 ARG A N 1
ATOM 954 C CA . ARG A 1 117 ? 25.638 -6.380 -25.583 1.00 88.44 117 ARG A CA 1
ATOM 955 C C . ARG A 1 117 ? 25.003 -7.117 -26.761 1.00 88.44 117 ARG A C 1
ATOM 957 O O . ARG A 1 117 ? 25.619 -8.033 -27.297 1.00 88.44 117 ARG A O 1
ATOM 964 N N . TYR A 1 118 ? 23.808 -6.712 -27.179 1.00 83.44 118 TYR A N 1
ATOM 965 C CA . TYR A 1 118 ? 23.028 -7.371 -28.220 1.00 83.44 118 TYR A CA 1
ATOM 966 C C . TYR A 1 118 ? 22.749 -6.392 -29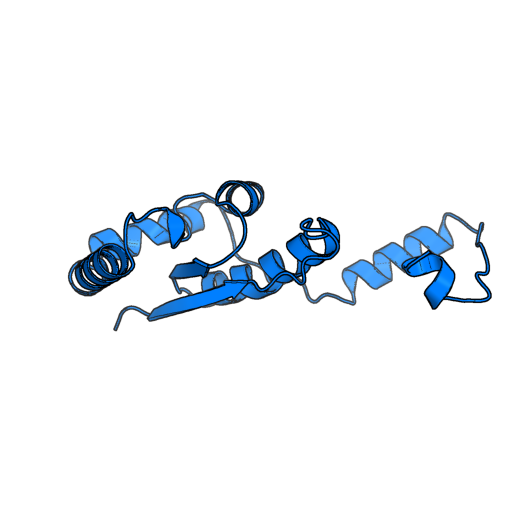.363 1.00 83.44 118 TYR A C 1
ATOM 968 O O . TYR A 1 118 ? 21.865 -5.548 -29.283 1.00 83.44 118 TYR A O 1
ATOM 976 N N . LYS A 1 119 ? 23.495 -6.530 -30.465 1.00 77.06 119 LYS A N 1
ATOM 977 C CA . LYS A 1 119 ? 23.381 -5.654 -31.648 1.00 77.06 119 LYS A CA 1
ATOM 978 C C . LYS A 1 119 ? 22.230 -6.009 -32.597 1.00 77.06 119 LYS A C 1
ATOM 980 O O . LYS A 1 119 ? 22.072 -5.372 -33.635 1.00 77.06 119 LYS A O 1
ATOM 985 N N . ASN A 1 120 ? 21.442 -7.026 -32.265 1.00 80.12 120 ASN A N 1
ATOM 986 C CA . ASN A 1 120 ? 20.315 -7.456 -33.083 1.00 80.12 120 ASN A CA 1
ATOM 987 C C . ASN A 1 120 ? 19.119 -6.557 -32.773 1.00 80.12 120 ASN A C 1
ATOM 989 O O . ASN A 1 120 ? 18.615 -6.568 -31.653 1.00 80.12 120 ASN A O 1
ATOM 993 N N . TYR A 1 121 ? 18.653 -5.796 -33.760 1.00 73.94 121 TYR A N 1
ATOM 994 C CA . TYR A 1 121 ? 17.443 -4.992 -33.635 1.00 73.94 121 TYR A CA 1
ATOM 995 C C . TYR A 1 121 ? 16.443 -5.373 -34.722 1.00 73.94 121 TYR A C 1
ATOM 997 O O . TYR A 1 121 ? 16.808 -5.786 -35.822 1.00 73.94 121 TYR A O 1
ATOM 1005 N N . ARG A 1 122 ? 15.159 -5.235 -34.396 1.00 77.75 122 ARG A N 1
ATOM 1006 C CA . ARG A 1 122 ? 14.058 -5.396 -35.340 1.00 77.75 122 ARG A CA 1
ATOM 1007 C C . ARG A 1 122 ? 13.414 -4.033 -35.522 1.00 77.75 122 ARG A C 1
ATOM 1009 O O . ARG A 1 122 ? 13.002 -3.417 -34.543 1.00 77.75 122 ARG A O 1
ATOM 1016 N N . VAL A 1 123 ? 13.346 -3.565 -36.762 1.00 82.81 123 VAL A N 1
ATOM 1017 C CA . VAL A 1 123 ? 12.594 -2.354 -37.091 1.00 82.81 123 VAL A CA 1
ATOM 1018 C C . VAL A 1 123 ? 11.138 -2.746 -37.257 1.00 82.81 123 VAL A C 1
ATOM 1020 O O . VAL A 1 123 ? 10.814 -3.687 -37.981 1.00 82.81 123 VAL A O 1
ATOM 1023 N N . VAL A 1 124 ? 10.273 -2.031 -36.554 1.00 84.69 124 VAL A N 1
ATOM 1024 C CA . VAL A 1 124 ? 8.828 -2.141 -36.690 1.00 84.69 124 VAL A CA 1
ATOM 1025 C C . VAL A 1 124 ? 8.359 -0.863 -37.372 1.00 84.69 124 VAL A C 1
ATOM 1027 O O . VAL A 1 124 ? 8.613 0.228 -36.870 1.00 84.69 12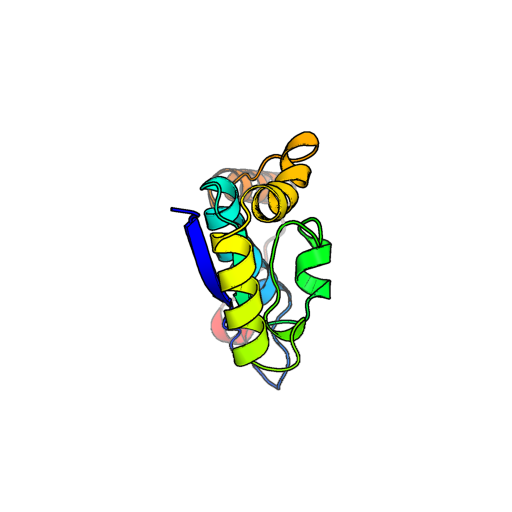4 VAL A O 1
ATOM 1030 N N . SER A 1 125 ? 7.720 -0.998 -38.530 1.00 85.12 125 SER A N 1
ATOM 1031 C CA . SER A 1 125 ? 7.230 0.131 -39.327 1.00 85.12 125 SER A CA 1
ATOM 1032 C C . SER A 1 125 ? 5.942 0.745 -38.775 1.00 85.12 125 SER A C 1
ATOM 1034 O O . SER A 1 125 ? 5.718 1.936 -38.965 1.00 85.12 125 SER A O 1
ATOM 1036 N N . ASP A 1 126 ? 5.124 -0.039 -38.071 1.00 86.75 126 ASP A N 1
ATOM 1037 C CA . ASP A 1 126 ? 3.890 0.415 -37.428 1.00 86.75 126 ASP A CA 1
ATOM 1038 C C . ASP A 1 126 ? 3.888 0.014 -35.949 1.00 86.75 126 ASP A C 1
ATOM 1040 O O . ASP A 1 126 ? 3.772 -1.163 -35.591 1.00 86.75 126 ASP A O 1
ATOM 1044 N N . LEU A 1 127 ? 4.044 1.013 -35.078 1.00 82.88 127 LEU A N 1
ATOM 1045 C CA . LEU A 1 127 ? 4.073 0.802 -33.633 1.00 82.88 127 LEU A CA 1
ATOM 1046 C C . LEU A 1 127 ? 2.718 0.327 -33.087 1.00 82.88 127 LEU A C 1
ATOM 1048 O O . LEU A 1 127 ? 2.680 -0.390 -32.089 1.00 82.88 127 LEU A O 1
ATOM 1052 N N . ASN A 1 128 ? 1.621 0.750 -33.716 1.00 74.69 128 ASN A N 1
ATOM 1053 C CA . ASN A 1 128 ? 0.265 0.518 -33.244 1.00 74.69 128 ASN A CA 1
ATOM 1054 C C . ASN A 1 128 ? -0.164 -0.927 -33.528 1.00 74.69 128 ASN A C 1
ATOM 1056 O O . ASN A 1 128 ? -0.632 -1.598 -32.614 1.00 74.69 128 ASN A O 1
ATOM 1060 N N . SER A 1 129 ? 0.088 -1.437 -34.738 1.00 76.75 129 SER A N 1
ATOM 1061 C CA . SER A 1 129 ? -0.136 -2.853 -35.071 1.00 76.75 129 SER A CA 1
ATOM 1062 C C . SER A 1 129 ? 0.794 -3.779 -34.281 1.00 76.75 129 SER A C 1
ATOM 1064 O O . SER A 1 129 ? 0.362 -4.805 -33.772 1.00 76.75 129 SER A O 1
ATOM 1066 N N . TRP A 1 130 ? 2.060 -3.412 -34.055 1.00 80.06 130 TRP A N 1
ATOM 1067 C CA . TRP A 1 130 ? 2.936 -4.243 -33.217 1.00 80.06 130 TRP A CA 1
ATOM 1068 C C . TRP A 1 130 ? 2.470 -4.353 -31.762 1.00 80.06 130 TRP A C 1
ATOM 1070 O O . TRP A 1 130 ? 2.610 -5.414 -31.154 1.00 80.06 130 TRP A O 1
ATOM 1080 N N . TYR A 1 131 ? 1.948 -3.262 -31.197 1.00 66.12 131 TYR A N 1
ATOM 1081 C CA . TYR A 1 131 ? 1.531 -3.236 -29.799 1.00 66.12 131 TYR A CA 1
ATOM 1082 C C . TYR A 1 131 ? 0.129 -3.826 -29.585 1.00 66.12 131 TYR A C 1
ATOM 1084 O O . TYR A 1 131 ? -0.091 -4.506 -28.583 1.00 66.12 131 TYR A O 1
ATOM 1092 N N . TRP A 1 132 ? -0.810 -3.575 -30.503 1.00 70.19 132 TRP A N 1
ATOM 1093 C CA . TRP A 1 132 ? -2.219 -3.963 -30.353 1.00 70.19 132 TRP A CA 1
ATOM 1094 C C . TRP A 1 132 ? -2.655 -5.174 -31.189 1.00 70.19 132 TRP A C 1
ATOM 1096 O O . TRP A 1 132 ? -3.714 -5.727 -30.892 1.00 70.19 132 TRP A O 1
ATOM 1106 N N . GLY A 1 133 ? -1.842 -5.622 -32.152 1.00 64.25 133 GLY A N 1
ATOM 1107 C CA . GLY A 1 133 ? -2.217 -6.613 -33.169 1.00 64.25 133 GLY A CA 1
ATOM 1108 C C . GLY A 1 133 ? -2.786 -5.941 -34.409 1.00 64.25 133 GLY A C 1
ATOM 1109 O O . GLY A 1 133 ? -3.958 -5.517 -34.339 1.00 64.25 133 GLY A O 1
#